Protein AF-I3L4L3-F1 (afdb_monomer_lite)

Radius of gyration: 12.97 Å; chains: 1; bounding box: 39×30×30 Å

Structure (mmCIF, N/CA/C/O backbone):
data_AF-I3L4L3-F1
#
_entry.id   AF-I3L4L3-F1
#
loop_
_atom_site.group_PDB
_atom_site.id
_atom_site.type_symbol
_atom_site.label_atom_id
_atom_site.label_alt_id
_atom_site.label_comp_id
_atom_site.label_asym_id
_atom_site.label_entity_id
_atom_site.label_seq_id
_atom_site.pdbx_PDB_ins_code
_atom_site.Cartn_x
_atom_site.Cartn_y
_atom_site.Cartn_z
_atom_site.occupancy
_atom_site.B_iso_or_equiv
_atom_site.auth_seq_id
_ato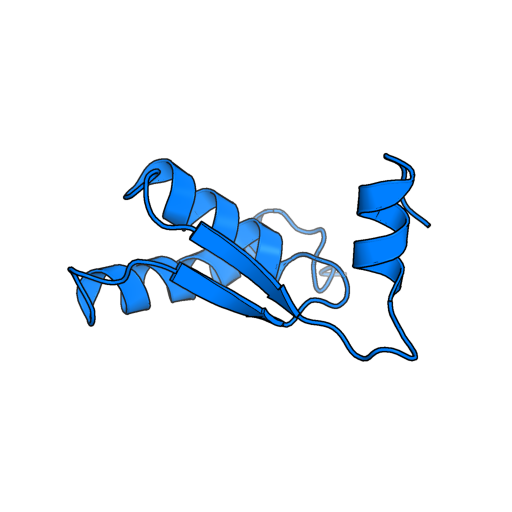m_site.auth_comp_id
_atom_site.auth_asym_id
_atom_site.auth_atom_id
_atom_site.pdbx_PDB_model_num
ATOM 1 N N . MET A 1 1 ? 22.999 8.401 0.487 1.00 80.25 1 MET A N 1
ATOM 2 C CA . MET A 1 1 ? 22.114 7.922 -0.598 1.00 80.25 1 MET A CA 1
ATOM 3 C C . MET A 1 1 ? 20.794 7.533 0.046 1.00 80.25 1 MET A C 1
ATOM 5 O O . MET A 1 1 ? 20.850 6.864 1.065 1.00 80.25 1 MET A O 1
ATOM 9 N N . VAL A 1 2 ? 19.652 7.991 -0.470 1.00 90.12 2 VAL A N 1
ATOM 10 C C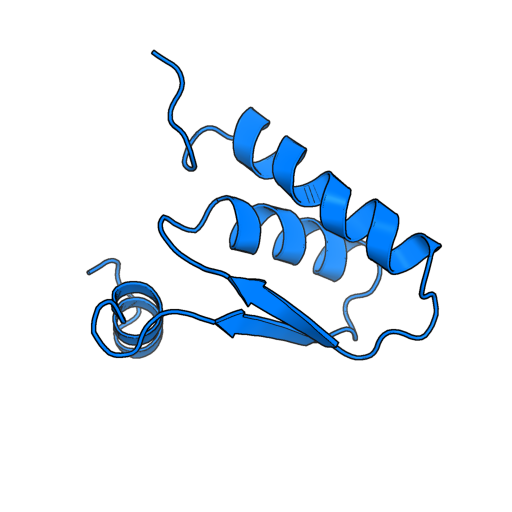A . VAL A 1 2 ? 18.319 7.643 0.064 1.00 90.12 2 VAL A CA 1
ATOM 11 C C . VAL A 1 2 ? 17.710 6.578 -0.848 1.00 90.12 2 VAL A C 1
ATOM 13 O O . VAL A 1 2 ? 17.612 6.816 -2.051 1.00 90.12 2 VAL A O 1
ATOM 16 N N . HIS A 1 3 ? 17.348 5.404 -0.314 1.00 94.31 3 HIS A N 1
ATOM 17 C CA . HIS A 1 3 ? 16.740 4.343 -1.126 1.00 94.31 3 HIS A CA 1
ATOM 18 C C . HIS A 1 3 ? 15.280 4.691 -1.452 1.00 94.31 3 HIS A C 1
ATOM 20 O O . HIS A 1 3 ? 14.543 5.073 -0.543 1.00 94.31 3 HIS A O 1
ATOM 26 N N . PRO A 1 4 ? 14.808 4.510 -2.697 1.00 93.44 4 PRO A N 1
ATOM 27 C CA . PRO A 1 4 ? 13.458 4.920 -3.090 1.00 93.44 4 PRO A CA 1
ATOM 28 C C . PRO A 1 4 ? 12.321 4.122 -2.429 1.00 93.44 4 PRO A C 1
ATOM 30 O O . PRO A 1 4 ? 11.170 4.537 -2.517 1.00 93.44 4 PRO A O 1
ATOM 33 N N . ASN A 1 5 ? 12.595 2.963 -1.813 1.00 92.06 5 ASN A N 1
ATOM 34 C CA . ASN A 1 5 ? 11.539 2.086 -1.275 1.00 92.06 5 ASN A CA 1
ATOM 35 C C . ASN A 1 5 ? 11.926 1.161 -0.098 1.00 92.06 5 ASN A C 1
ATOM 37 O O . ASN A 1 5 ? 11.039 0.510 0.441 1.00 92.06 5 ASN A O 1
ATOM 41 N N . GLN A 1 6 ? 13.200 1.105 0.315 1.00 92.75 6 GLN A N 1
ATOM 42 C CA . GLN A 1 6 ? 13.665 0.244 1.427 1.00 92.75 6 GLN A CA 1
ATOM 43 C C . GLN A 1 6 ? 14.058 1.056 2.665 1.00 92.75 6 GLN A C 1
ATOM 45 O O . GLN A 1 6 ? 14.415 0.494 3.693 1.00 92.75 6 GLN A O 1
ATOM 50 N N . GLU A 1 7 ? 13.988 2.382 2.573 1.00 97.38 7 GLU A N 1
ATOM 51 C CA . GLU A 1 7 ? 14.233 3.271 3.698 1.00 97.38 7 GLU A CA 1
ATOM 52 C C . GLU A 1 7 ? 12.954 3.363 4.553 1.00 97.38 7 GLU A C 1
ATOM 54 O O . GLU A 1 7 ? 11.911 3.762 4.017 1.00 97.38 7 GLU A O 1
ATOM 59 N N . PRO A 1 8 ? 12.986 3.039 5.861 1.00 97.12 8 PRO A N 1
ATOM 60 C CA . PRO A 1 8 ? 11.808 3.103 6.729 1.00 97.12 8 PRO A CA 1
ATOM 61 C C . PRO A 1 8 ? 11.074 4.447 6.693 1.00 97.12 8 PRO A C 1
ATOM 63 O O . PRO A 1 8 ? 9.845 4.472 6.658 1.00 97.12 8 PRO A O 1
ATOM 66 N N . ALA A 1 9 ? 11.808 5.563 6.632 1.00 97.94 9 ALA A N 1
ATOM 67 C CA . ALA A 1 9 ? 11.209 6.893 6.522 1.00 97.94 9 ALA A CA 1
ATOM 68 C C . ALA A 1 9 ? 10.453 7.090 5.196 1.00 97.94 9 ALA A C 1
ATOM 70 O O . ALA A 1 9 ? 9.390 7.710 5.176 1.00 97.94 9 ALA A O 1
ATOM 71 N N . VAL A 1 10 ? 10.957 6.522 4.094 1.00 98.19 10 VAL A N 1
ATOM 72 C CA . VAL A 1 10 ? 10.275 6.568 2.793 1.00 98.19 10 VAL A CA 1
ATOM 73 C C . VAL A 1 10 ? 9.007 5.722 2.830 1.00 98.19 10 VAL A C 1
ATOM 75 O O . VAL A 1 10 ? 7.958 6.206 2.419 1.00 98.19 10 VAL A O 1
ATOM 78 N N . ILE A 1 11 ? 9.065 4.503 3.378 1.00 98.50 11 ILE A N 1
ATOM 79 C CA . ILE A 1 11 ? 7.895 3.620 3.533 1.00 98.50 11 ILE A CA 1
ATOM 80 C C . ILE A 1 11 ? 6.812 4.300 4.383 1.00 98.50 11 ILE A C 1
ATOM 82 O O . ILE A 1 11 ? 5.648 4.336 3.985 1.00 98.50 11 ILE A O 1
ATOM 86 N N . ALA A 1 12 ? 7.196 4.884 5.522 1.00 98.38 12 ALA A N 1
ATOM 87 C CA . ALA A 1 12 ? 6.279 5.610 6.396 1.00 98.38 12 ALA A CA 1
ATOM 88 C C . ALA A 1 12 ? 5.645 6.814 5.685 1.00 98.38 12 ALA A C 1
ATOM 90 O O . ALA A 1 12 ? 4.434 7.006 5.776 1.00 98.38 12 ALA A O 1
ATOM 91 N N . GLY A 1 13 ? 6.444 7.571 4.925 1.00 98.31 13 GLY A N 1
ATOM 92 C CA . GLY A 1 13 ? 5.961 8.677 4.103 1.00 98.31 13 GLY A CA 1
ATOM 93 C C . GLY A 1 13 ? 4.913 8.233 3.083 1.00 98.31 13 GLY A C 1
ATOM 94 O O . GLY A 1 13 ? 3.868 8.859 2.980 1.00 98.31 13 GLY A O 1
ATOM 95 N N . GLN A 1 14 ? 5.117 7.109 2.389 1.00 98.44 14 GLN A N 1
ATOM 96 C CA . GLN A 1 14 ? 4.100 6.593 1.460 1.00 98.44 14 GLN A CA 1
ATOM 97 C C . GLN A 1 14 ? 2.814 6.144 2.176 1.00 98.44 14 GLN A C 1
ATOM 99 O O . GLN A 1 14 ? 1.724 6.200 1.607 1.00 98.44 14 GLN A O 1
ATOM 104 N N . GLY A 1 15 ? 2.917 5.718 3.437 1.00 98.56 15 GLY A N 1
ATOM 105 C CA . GLY A 1 15 ? 1.772 5.338 4.261 1.00 98.56 15 GLY A CA 1
ATOM 106 C C . GLY A 1 15 ? 0.791 6.477 4.549 1.00 98.56 15 GLY A C 1
ATOM 107 O O . GLY A 1 15 ? -0.357 6.185 4.896 1.00 98.56 15 GLY A O 1
ATOM 108 N N . THR A 1 16 ? 1.175 7.748 4.374 1.00 98.75 16 THR A N 1
ATOM 109 C CA . THR A 1 16 ? 0.258 8.886 4.569 1.00 98.75 16 THR A CA 1
ATOM 110 C C . THR A 1 16 ? -0.860 8.917 3.532 1.00 98.75 16 THR A C 1
ATOM 112 O O . THR A 1 16 ? -1.965 9.338 3.860 1.00 98.75 16 THR A O 1
ATOM 115 N N . ILE A 1 17 ? -0.635 8.361 2.335 1.00 98.62 17 ILE A N 1
ATOM 116 C CA . ILE A 1 17 ? -1.670 8.207 1.300 1.00 98.62 17 ILE A CA 1
ATOM 117 C C . ILE A 1 17 ? -2.871 7.438 1.865 1.00 98.62 17 ILE A C 1
ATOM 119 O O . ILE A 1 17 ? -4.023 7.811 1.656 1.00 98.62 17 ILE A O 1
ATOM 123 N N . ALA A 1 18 ? -2.621 6.381 2.643 1.00 98.50 18 ALA A N 1
ATOM 124 C CA . ALA A 1 18 ? -3.692 5.619 3.272 1.00 98.50 18 ALA A CA 1
ATOM 125 C C . ALA A 1 18 ? -4.422 6.416 4.364 1.00 98.50 18 ALA A C 1
ATOM 127 O O . ALA A 1 18 ? -5.628 6.242 4.517 1.00 98.50 18 ALA A O 1
ATOM 128 N N . LEU A 1 19 ? -3.736 7.298 5.102 1.00 98.44 19 LEU A N 1
ATOM 129 C CA . LEU A 1 19 ? -4.393 8.186 6.071 1.00 98.44 19 LEU A CA 1
ATOM 130 C C . LEU A 1 19 ? -5.402 9.095 5.366 1.00 98.44 19 LEU A C 1
ATOM 132 O O . LEU A 1 19 ? -6.542 9.219 5.813 1.00 98.44 19 LEU A O 1
ATOM 136 N N . GLU A 1 20 ? -4.996 9.679 4.240 1.00 98.62 20 GLU A N 1
ATOM 137 C CA . GLU A 1 20 ? -5.849 10.547 3.431 1.00 98.62 20 GLU A CA 1
ATOM 138 C C . GLU A 1 20 ? -7.051 9.782 2.869 1.00 98.62 20 GLU A C 1
ATOM 140 O O . GLU A 1 20 ? -8.187 10.212 3.067 1.00 98.62 20 GLU A O 1
ATOM 145 N N . VAL A 1 21 ? -6.830 8.607 2.268 1.00 98.31 21 VAL A N 1
ATOM 146 C CA . VAL A 1 21 ? -7.907 7.764 1.718 1.00 98.31 21 VAL A CA 1
ATOM 147 C C . VAL A 1 21 ? -8.904 7.350 2.799 1.00 98.31 21 VAL A C 1
ATOM 149 O O . VAL A 1 21 ? -10.110 7.470 2.599 1.00 98.31 21 VAL A O 1
ATOM 152 N N . LEU A 1 22 ? -8.433 6.882 3.959 1.00 97.94 22 LEU A N 1
ATOM 153 C CA . LEU A 1 22 ? -9.316 6.424 5.036 1.00 97.94 22 LEU A CA 1
ATOM 154 C C . LEU A 1 22 ? -10.124 7.561 5.674 1.00 97.94 22 LEU A C 1
ATOM 156 O O . LEU A 1 22 ? -11.198 7.288 6.224 1.00 97.94 22 LEU A O 1
ATOM 160 N N . ASN A 1 23 ? -9.607 8.792 5.616 1.00 98.06 23 ASN A N 1
ATOM 161 C CA . ASN A 1 23 ? -10.287 10.000 6.074 1.00 98.06 23 ASN A CA 1
ATOM 162 C C . ASN A 1 23 ? -11.311 10.503 5.042 1.00 98.06 23 ASN A C 1
ATOM 164 O O . ASN A 1 23 ? -12.437 10.831 5.402 1.00 98.06 23 ASN A O 1
ATOM 168 N N . GLN A 1 24 ? -10.941 10.530 3.759 1.00 98.62 24 GLN A N 1
ATOM 169 C CA . GLN A 1 24 ? -11.798 11.011 2.669 1.00 98.62 24 GLN A CA 1
ATOM 170 C C . GLN A 1 24 ? -12.901 10.014 2.291 1.00 98.62 24 GLN A C 1
ATOM 172 O O . GLN A 1 24 ? -13.993 10.426 1.903 1.00 98.62 24 GLN A O 1
ATOM 177 N N . VAL A 1 25 ? -12.644 8.710 2.426 1.00 98.06 25 VAL A N 1
ATOM 178 C CA . VAL A 1 25 ? -13.597 7.630 2.128 1.00 98.06 25 VAL A CA 1
ATOM 179 C C . VAL A 1 25 ? -13.718 6.696 3.342 1.00 98.06 25 VAL A C 1
ATOM 181 O O . VAL A 1 25 ? -13.112 5.622 3.387 1.00 98.06 25 VAL A O 1
ATOM 184 N N . PRO A 1 26 ? -14.516 7.062 4.364 1.00 94.94 26 PRO A N 1
ATOM 185 C CA . PRO A 1 26 ? -14.571 6.309 5.616 1.00 94.94 26 PRO A CA 1
ATOM 186 C C . PRO A 1 26 ? -15.098 4.873 5.487 1.00 94.94 26 PRO A C 1
ATOM 188 O O . PRO A 1 26 ? -14.773 4.039 6.332 1.00 94.94 26 PRO A O 1
ATOM 191 N N . LEU A 1 27 ? -15.878 4.584 4.445 1.00 97.38 27 LEU A N 1
ATOM 192 C CA . LEU A 1 27 ? -16.499 3.279 4.189 1.00 97.38 27 LEU A CA 1
ATOM 193 C C . LEU A 1 27 ? -15.779 2.481 3.090 1.00 97.38 27 LEU A C 1
ATOM 195 O O . LEU A 1 27 ? -16.383 1.626 2.458 1.00 97.38 27 LEU A O 1
ATOM 199 N N . VAL A 1 28 ? -14.507 2.782 2.811 1.00 98.06 28 VAL A N 1
ATOM 200 C CA . VAL A 1 28 ? -13.733 2.029 1.816 1.00 98.06 28 VAL A CA 1
ATOM 201 C C . VAL A 1 28 ? -13.566 0.566 2.241 1.00 98.06 28 VAL A C 1
ATOM 203 O O . VAL A 1 28 ? -13.105 0.293 3.344 1.00 98.06 28 VAL A O 1
ATOM 206 N N . ASP A 1 29 ? -13.902 -0.375 1.358 1.00 98.44 29 ASP A N 1
ATOM 207 C CA . ASP A 1 29 ? -13.762 -1.816 1.620 1.00 98.44 29 ASP A CA 1
ATOM 208 C C . ASP A 1 29 ? -12.412 -2.384 1.161 1.00 98.44 29 ASP A C 1
ATOM 210 O O . ASP A 1 29 ? -11.915 -3.378 1.704 1.00 98.44 29 ASP A O 1
ATOM 214 N N . ALA A 1 30 ? -11.808 -1.774 0.137 1.00 98.56 30 ALA A N 1
ATOM 215 C CA . ALA A 1 30 ? -10.558 -2.233 -0.450 1.00 98.56 30 ALA A CA 1
ATOM 216 C C . ALA A 1 30 ? -9.756 -1.106 -1.114 1.00 98.56 30 ALA A C 1
ATOM 218 O O . ALA A 1 30 ? -10.326 -0.191 -1.704 1.00 98.56 30 ALA A O 1
ATOM 219 N N . LEU A 1 31 ? -8.427 -1.219 -1.069 1.00 98.56 31 LEU A N 1
ATOM 220 C CA . LEU A 1 31 ? -7.479 -0.393 -1.815 1.00 98.56 31 LEU A CA 1
ATOM 221 C C . LEU A 1 31 ? -6.707 -1.273 -2.805 1.00 98.56 31 LEU A C 1
ATOM 223 O O . LEU A 1 31 ? -6.206 -2.337 -2.435 1.00 98.56 31 LEU A O 1
ATOM 227 N N . VAL A 1 32 ? -6.578 -0.805 -4.046 1.00 98.56 32 VAL A N 1
ATOM 228 C CA . VAL A 1 32 ? -5.677 -1.378 -5.055 1.00 98.56 32 VAL A CA 1
ATOM 229 C C . VAL A 1 32 ? -4.481 -0.444 -5.185 1.00 98.56 32 VAL A C 1
ATOM 231 O O . VAL A 1 32 ? -4.654 0.742 -5.452 1.00 98.56 32 VAL A O 1
ATOM 234 N N . VAL A 1 33 ? -3.279 -0.964 -4.956 1.00 98.50 33 VAL A N 1
ATOM 235 C CA . VAL A 1 33 ? -2.051 -0.173 -4.849 1.00 98.50 33 VAL A CA 1
ATOM 236 C C . VAL A 1 33 ? -1.051 -0.648 -5.901 1.00 98.50 33 VAL A C 1
ATOM 238 O O . VAL A 1 33 ? -0.770 -1.850 -5.948 1.00 98.50 33 VAL A O 1
ATOM 241 N N . PRO A 1 34 ? -0.490 0.250 -6.730 1.00 97.94 34 PRO A N 1
ATOM 242 C CA . PRO A 1 34 ? 0.567 -0.125 -7.656 1.00 97.94 34 PRO A CA 1
ATOM 243 C C . PRO A 1 34 ? 1.799 -0.620 -6.890 1.00 97.94 34 PRO A C 1
ATOM 245 O O . PRO A 1 34 ? 2.185 -0.042 -5.870 1.00 97.94 34 PRO A O 1
ATOM 248 N N . VAL A 1 35 ? 2.437 -1.676 -7.387 1.00 97.81 35 VAL A N 1
ATOM 249 C CA . VAL A 1 35 ? 3.668 -2.213 -6.812 1.00 97.81 35 VAL A CA 1
ATOM 250 C C . VAL A 1 35 ? 4.793 -2.230 -7.847 1.00 97.81 35 VAL A C 1
ATOM 252 O O . VAL A 1 35 ? 4.615 -2.633 -8.988 1.00 97.81 35 VAL A O 1
ATOM 255 N N . GLY A 1 36 ? 5.942 -1.706 -7.421 1.00 95.38 36 GLY A N 1
ATOM 256 C CA . GLY A 1 36 ? 7.254 -1.933 -8.027 1.00 95.38 36 GLY A CA 1
ATOM 257 C C . GLY A 1 36 ? 8.152 -2.498 -6.931 1.00 95.38 36 GLY A C 1
ATOM 258 O O . GLY A 1 36 ? 7.865 -3.549 -6.380 1.00 95.38 36 GLY A O 1
ATOM 259 N N . GLY A 1 37 ? 9.128 -1.730 -6.439 1.00 94.69 37 GLY A N 1
ATOM 260 C CA . GLY A 1 37 ? 9.961 -2.164 -5.301 1.00 94.69 37 GLY A CA 1
ATOM 261 C C . GLY A 1 37 ? 9.283 -2.180 -3.914 1.00 94.69 37 GLY A C 1
ATOM 262 O O . GLY A 1 37 ? 9.963 -2.067 -2.901 1.00 94.69 37 GLY A O 1
ATOM 263 N N . GLY A 1 38 ? 7.952 -2.248 -3.835 1.00 96.75 38 GLY A N 1
ATOM 264 C CA . GLY A 1 38 ? 7.215 -2.561 -2.600 1.00 96.75 38 GLY A CA 1
ATOM 265 C C . GLY A 1 38 ? 6.981 -1.434 -1.585 1.00 96.75 38 GLY A C 1
ATOM 266 O O . GLY A 1 38 ? 6.037 -1.535 -0.810 1.00 96.75 38 GLY A O 1
ATOM 267 N N . GLY A 1 39 ? 7.760 -0.348 -1.588 1.00 97.88 39 GLY A N 1
ATOM 268 C CA . GLY A 1 39 ? 7.711 0.669 -0.520 1.00 97.88 39 GLY A CA 1
ATOM 269 C C . GLY A 1 39 ? 6.344 1.340 -0.316 1.00 97.88 39 GLY A C 1
ATOM 270 O O . GLY A 1 39 ? 5.881 1.465 0.817 1.00 97.88 39 GLY A O 1
ATOM 271 N N . MET A 1 40 ? 5.660 1.715 -1.405 1.00 98.19 40 MET A N 1
ATOM 272 C CA . MET A 1 40 ? 4.314 2.303 -1.334 1.00 98.19 40 MET A CA 1
ATOM 273 C C . MET A 1 40 ? 3.269 1.295 -0.845 1.00 98.19 40 MET A C 1
ATOM 275 O O . MET A 1 40 ? 2.504 1.598 0.070 1.00 98.19 40 MET A O 1
ATOM 279 N N . LEU A 1 41 ? 3.273 0.083 -1.411 1.00 98.50 41 LEU A N 1
ATOM 280 C CA . LEU A 1 41 ? 2.399 -1.008 -0.978 1.00 98.50 41 LEU A CA 1
ATOM 281 C C . LEU A 1 41 ? 2.600 -1.326 0.508 1.00 98.50 41 LEU A C 1
ATOM 283 O O . LEU A 1 41 ? 1.618 -1.477 1.228 1.00 98.50 41 LEU A O 1
ATOM 287 N N . ALA A 1 42 ? 3.850 -1.391 0.971 1.00 98.38 42 ALA A N 1
ATOM 288 C CA . ALA A 1 42 ? 4.186 -1.649 2.365 1.00 98.38 42 ALA A CA 1
ATOM 289 C C . ALA A 1 42 ? 3.658 -0.540 3.284 1.00 98.38 42 ALA A C 1
ATOM 291 O O . ALA A 1 42 ? 2.954 -0.839 4.246 1.00 98.38 42 ALA A O 1
ATOM 292 N N . GLY A 1 43 ? 3.931 0.728 2.960 1.00 98.69 43 GLY A N 1
ATOM 293 C CA . GLY A 1 43 ? 3.462 1.875 3.741 1.00 98.69 43 GLY A CA 1
ATOM 294 C C . GLY A 1 43 ? 1.940 1.911 3.859 1.00 98.69 43 GLY A C 1
ATOM 295 O O . GLY A 1 43 ? 1.398 1.990 4.961 1.00 98.69 43 GLY A O 1
ATOM 296 N N . ILE A 1 44 ? 1.238 1.772 2.731 1.00 98.81 44 ILE A N 1
ATOM 297 C CA . ILE A 1 44 ? -0.229 1.737 2.705 1.00 98.81 44 ILE A CA 1
ATOM 298 C C . ILE A 1 44 ? -0.764 0.530 3.478 1.00 98.81 44 ILE A C 1
ATOM 300 O O . ILE A 1 44 ? -1.672 0.690 4.292 1.00 98.81 44 ILE A O 1
ATOM 304 N N . ALA A 1 45 ? -0.210 -0.668 3.274 1.00 98.69 45 ALA A N 1
ATOM 305 C CA . ALA A 1 45 ? -0.661 -1.867 3.974 1.00 98.69 45 ALA A CA 1
ATOM 306 C C . ALA A 1 45 ? -0.494 -1.741 5.495 1.00 98.69 45 ALA A C 1
ATOM 308 O O . ALA A 1 45 ? -1.424 -2.079 6.225 1.00 98.69 45 ALA A O 1
ATOM 309 N N . ILE A 1 46 ? 0.637 -1.213 5.973 1.00 98.62 46 ILE A N 1
ATOM 310 C CA . ILE A 1 46 ? 0.882 -0.971 7.402 1.00 98.62 46 ILE A CA 1
ATOM 311 C C . ILE A 1 46 ? -0.178 -0.019 7.964 1.00 98.62 46 ILE A C 1
ATOM 313 O O . ILE A 1 46 ? -0.861 -0.369 8.927 1.00 98.62 46 ILE A O 1
ATOM 317 N N . THR A 1 47 ? -0.373 1.144 7.339 1.00 98.69 47 THR A N 1
ATOM 318 C CA . THR A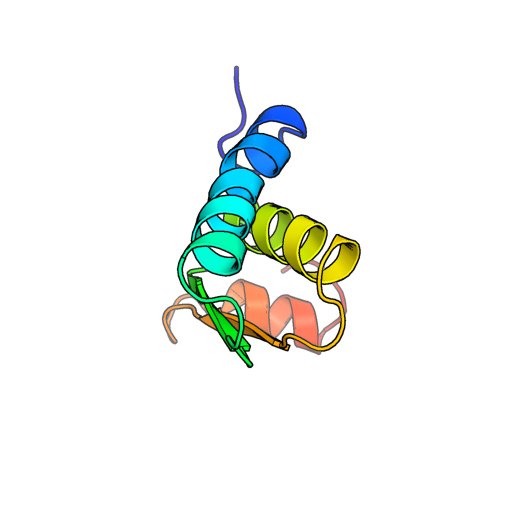 1 47 ? -1.351 2.138 7.801 1.00 98.69 47 THR A CA 1
ATOM 319 C C . THR A 1 47 ? -2.775 1.582 7.796 1.00 98.69 47 THR A C 1
ATOM 321 O O . THR A 1 47 ? -3.493 1.700 8.790 1.00 98.69 47 THR A O 1
ATOM 324 N N . VAL A 1 48 ? -3.191 0.935 6.702 1.00 98.69 48 VAL A N 1
ATOM 325 C CA . VAL A 1 48 ? -4.536 0.356 6.582 1.00 98.69 48 VAL A CA 1
ATOM 326 C C . VAL A 1 48 ? -4.756 -0.717 7.640 1.00 98.69 48 VAL A C 1
ATOM 328 O O . VAL A 1 48 ? -5.792 -0.709 8.301 1.00 98.69 48 VAL A O 1
ATOM 331 N N . LYS A 1 49 ? -3.796 -1.625 7.844 1.00 98.62 49 LYS A N 1
ATOM 332 C CA . LYS A 1 49 ? -3.950 -2.705 8.826 1.00 98.62 49 LYS A CA 1
ATOM 333 C C . LYS A 1 49 ? -3.891 -2.226 10.270 1.00 98.62 49 LYS A C 1
ATOM 335 O O . LYS A 1 49 ? -4.548 -2.840 11.105 1.00 98.62 49 LYS A O 1
ATOM 340 N N . ALA A 1 50 ? -3.199 -1.126 10.550 1.00 98.50 50 ALA A N 1
ATOM 341 C CA . ALA A 1 50 ? -3.211 -0.500 11.866 1.00 98.50 50 ALA A CA 1
ATOM 342 C C . ALA A 1 50 ? -4.549 0.193 12.182 1.00 98.50 50 ALA A C 1
ATOM 344 O O . ALA A 1 50 ? -5.025 0.106 13.310 1.00 98.50 50 ALA A O 1
ATOM 345 N N . LEU A 1 51 ? -5.162 0.873 11.205 1.00 98.12 51 LEU A N 1
ATOM 346 C CA . LEU A 1 51 ? -6.325 1.738 11.449 1.00 98.12 51 LEU A CA 1
ATOM 347 C C . LEU A 1 51 ? -7.676 1.101 11.110 1.00 98.12 51 LEU A C 1
ATOM 349 O O . LEU A 1 51 ? -8.657 1.327 11.816 1.00 98.12 51 LEU A O 1
ATOM 353 N N . LYS A 1 52 ? -7.755 0.325 10.026 1.00 97.88 52 LYS A N 1
ATOM 354 C CA . LYS A 1 52 ? -8.973 -0.368 9.576 1.00 97.88 52 LYS A CA 1
ATOM 355 C C . LYS A 1 52 ? -8.628 -1.762 9.029 1.00 97.88 52 LYS A C 1
ATOM 357 O O . LYS A 1 52 ? -8.646 -1.978 7.817 1.00 97.88 52 LYS A O 1
ATOM 362 N N . PRO A 1 53 ? -8.333 -2.745 9.901 1.00 98.00 53 PRO A N 1
ATOM 363 C CA . PRO A 1 53 ? -7.833 -4.063 9.493 1.00 98.00 53 PRO A CA 1
ATOM 364 C C . PRO A 1 53 ? -8.775 -4.860 8.577 1.00 98.00 53 PRO A C 1
ATOM 366 O O . PRO A 1 53 ? -8.299 -5.716 7.822 1.00 98.00 53 PRO A O 1
ATOM 369 N N . SER A 1 54 ? -10.079 -4.563 8.604 1.00 98.06 54 SER A N 1
ATOM 370 C CA . SER A 1 54 ? -11.090 -5.147 7.713 1.00 98.06 54 SER A CA 1
ATOM 371 C C . SER A 1 54 ? -10.915 -4.747 6.244 1.00 98.06 54 SER A C 1
ATOM 373 O O . SER A 1 54 ? -11.272 -5.528 5.362 1.00 98.06 54 SER A O 1
ATOM 375 N N . VAL A 1 55 ? -10.324 -3.580 5.970 1.00 98.62 55 VAL A N 1
ATOM 376 C CA . VAL A 1 55 ? -10.113 -3.071 4.610 1.00 98.62 55 VAL A CA 1
ATOM 377 C C . VAL A 1 55 ? -9.070 -3.924 3.901 1.00 98.62 55 VAL A C 1
ATOM 379 O O . VAL A 1 55 ? -7.981 -4.191 4.427 1.00 98.62 55 VAL A O 1
ATOM 382 N N . LYS A 1 56 ? -9.392 -4.392 2.699 1.00 98.69 56 LYS A N 1
ATOM 383 C CA . LYS A 1 56 ? -8.497 -5.237 1.901 1.00 98.69 56 LYS A CA 1
ATOM 384 C C . LYS A 1 56 ? -7.463 -4.382 1.173 1.00 98.69 56 LYS A C 1
ATOM 386 O O . LYS A 1 56 ? -7.751 -3.267 0.760 1.00 98.69 56 LYS A O 1
ATOM 391 N N . VAL A 1 57 ? -6.257 -4.913 1.001 1.00 98.69 57 VAL A N 1
ATOM 392 C CA . VAL A 1 57 ? -5.196 -4.255 0.228 1.00 98.69 57 VAL A CA 1
ATOM 393 C C . VAL A 1 57 ? -4.727 -5.228 -0.840 1.00 98.69 57 VAL A C 1
ATOM 395 O O . VAL A 1 57 ? -4.314 -6.347 -0.526 1.00 98.69 57 VAL A O 1
ATOM 398 N N . TYR A 1 58 ? -4.823 -4.805 -2.093 1.00 98.56 58 TYR A N 1
ATOM 399 C CA . TYR A 1 58 ? -4.426 -5.568 -3.265 1.00 98.56 58 TYR A CA 1
ATOM 400 C C . TYR A 1 58 ? -3.251 -4.878 -3.946 1.00 98.56 58 TYR A C 1
ATOM 402 O O . TYR A 1 58 ? -3.274 -3.668 -4.148 1.00 98.56 58 TYR A O 1
ATOM 410 N N . ALA A 1 59 ? -2.235 -5.656 -4.305 1.00 98.19 59 ALA A N 1
ATOM 411 C CA . ALA A 1 59 ? -1.142 -5.182 -5.138 1.00 98.19 59 ALA A CA 1
ATOM 412 C C . ALA A 1 59 ? -1.541 -5.285 -6.616 1.00 98.19 59 ALA A C 1
ATOM 414 O O . ALA A 1 59 ? -2.173 -6.268 -7.008 1.00 98.19 59 ALA A O 1
ATOM 415 N N . ALA A 1 60 ? -1.166 -4.290 -7.413 1.00 98.31 60 ALA A N 1
ATOM 416 C CA . ALA A 1 60 ? -1.310 -4.297 -8.862 1.00 98.31 60 ALA A CA 1
ATOM 417 C C . ALA A 1 60 ? 0.045 -4.014 -9.517 1.00 98.31 60 ALA A C 1
ATOM 419 O O . ALA A 1 60 ? 0.695 -3.022 -9.195 1.00 98.31 60 ALA A O 1
ATOM 420 N N . GLU A 1 61 ? 0.453 -4.863 -10.451 1.00 97.50 61 GLU A N 1
ATOM 421 C CA . GLU A 1 61 ? 1.691 -4.713 -11.218 1.00 97.50 61 GLU A CA 1
ATOM 422 C C . GLU A 1 61 ? 1.472 -5.100 -12.685 1.00 97.50 61 GLU A C 1
ATOM 424 O O . GLU A 1 61 ? 0.491 -5.786 -13.000 1.00 97.50 61 GLU A O 1
ATOM 429 N N . PRO A 1 62 ? 2.340 -4.645 -13.604 1.00 98.00 62 PRO A N 1
ATOM 430 C CA . PRO A 1 62 ? 2.295 -5.063 -14.997 1.00 98.00 62 PRO A CA 1
ATOM 431 C C . PRO A 1 62 ? 2.522 -6.571 -15.133 1.00 98.00 62 PRO A C 1
ATOM 433 O O . PRO A 1 62 ? 3.428 -7.129 -14.526 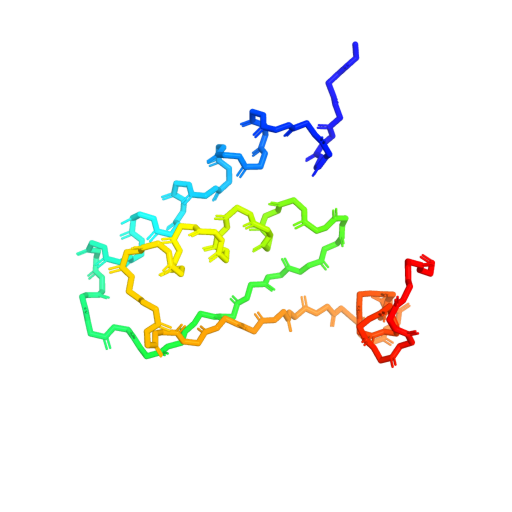1.00 98.00 62 PRO A O 1
ATOM 436 N N . SER A 1 63 ? 1.771 -7.235 -16.013 1.00 96.88 63 SER A N 1
ATOM 437 C CA . SER A 1 63 ? 1.916 -8.682 -16.235 1.00 96.88 63 SER A CA 1
ATOM 438 C C . SER A 1 63 ? 3.289 -9.102 -16.778 1.00 96.88 63 SER A C 1
ATOM 440 O O . SER A 1 63 ? 3.626 -10.277 -16.736 1.00 96.88 63 SER A O 1
ATOM 442 N N . ASN A 1 64 ? 4.058 -8.168 -17.344 1.00 96.75 64 ASN A N 1
ATOM 443 C CA . ASN A 1 64 ? 5.422 -8.386 -17.833 1.00 96.75 64 ASN A CA 1
ATOM 444 C C . ASN A 1 64 ? 6.512 -8.016 -16.806 1.00 96.75 64 ASN A C 1
ATOM 446 O O . ASN A 1 64 ? 7.693 -8.082 -17.143 1.00 96.75 64 ASN A O 1
ATOM 450 N N . ALA A 1 65 ? 6.125 -7.604 -15.599 1.00 96.75 65 ALA A N 1
ATOM 451 C CA . ALA A 1 65 ? 6.995 -7.290 -14.470 1.00 96.75 65 ALA A CA 1
ATOM 452 C C . ALA A 1 65 ? 6.291 -7.742 -13.175 1.00 96.75 65 ALA A C 1
ATOM 454 O O . ALA A 1 65 ? 5.943 -6.921 -12.334 1.00 96.75 65 ALA A O 1
ATOM 455 N N . ASP A 1 66 ? 5.9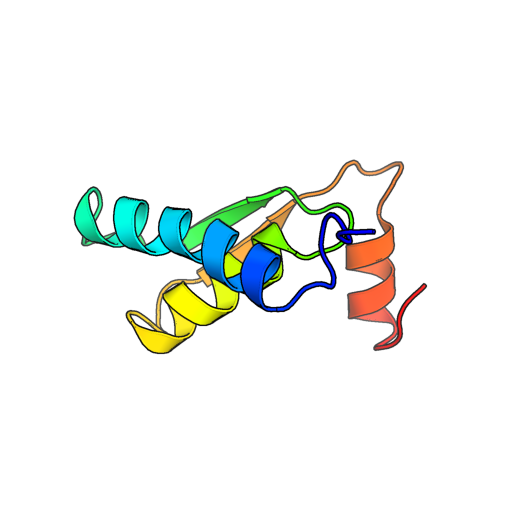89 -9.043 -13.089 1.00 97.12 66 ASP A N 1
ATOM 456 C CA . ASP A 1 66 ? 5.159 -9.654 -12.041 1.00 97.12 66 ASP A CA 1
ATOM 457 C C . ASP A 1 66 ? 5.974 -10.197 -10.847 1.00 97.12 66 ASP A C 1
ATOM 459 O O . ASP A 1 66 ? 5.610 -11.188 -10.202 1.00 97.12 66 ASP A O 1
ATOM 463 N N . ASP A 1 67 ? 7.126 -9.590 -10.554 1.00 97.00 67 ASP A N 1
ATOM 464 C CA . ASP A 1 67 ? 8.060 -10.083 -9.543 1.00 97.00 67 ASP A CA 1
ATOM 465 C C . ASP A 1 67 ? 7.474 -10.050 -8.124 1.00 97.00 67 ASP A C 1
ATOM 467 O O . ASP A 1 67 ? 7.787 -10.944 -7.325 1.00 97.00 67 ASP A O 1
ATOM 471 N N . CYS A 1 68 ? 6.558 -9.124 -7.803 1.00 97.06 68 CYS A N 1
ATOM 472 C CA . CYS A 1 68 ? 5.875 -9.122 -6.507 1.00 97.06 68 CYS A CA 1
ATOM 473 C C . CYS A 1 68 ? 4.933 -10.326 -6.372 1.00 97.06 68 CYS A C 1
ATOM 475 O O . CYS A 1 68 ? 4.936 -11.014 -5.343 1.00 97.06 68 CYS A O 1
ATOM 477 N N . 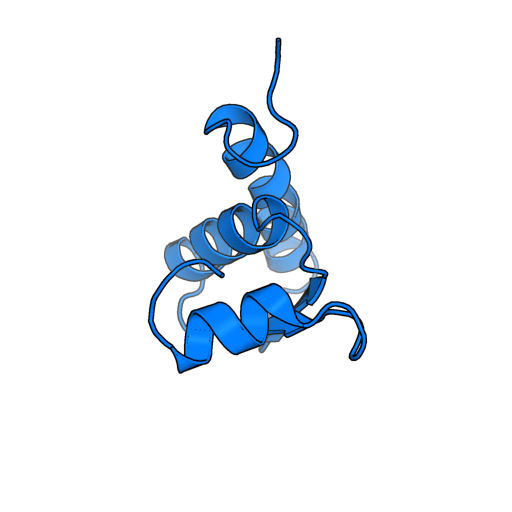TYR A 1 69 ? 4.149 -10.622 -7.406 1.00 97.50 69 TYR A N 1
ATOM 478 C CA . TYR A 1 69 ? 3.243 -11.763 -7.457 1.00 97.50 69 TYR A CA 1
ATOM 479 C C . TYR A 1 69 ? 4.016 -13.078 -7.369 1.00 97.50 69 TYR A C 1
ATOM 481 O O . TYR A 1 69 ? 3.691 -13.924 -6.528 1.00 97.50 69 TYR A O 1
ATOM 489 N N . GLN A 1 70 ? 5.091 -13.227 -8.147 1.00 97.94 70 GLN A N 1
ATOM 490 C CA . GLN A 1 70 ? 5.961 -14.403 -8.083 1.00 97.94 70 GLN A CA 1
ATOM 491 C C . GLN A 1 70 ? 6.617 -14.552 -6.706 1.00 97.94 70 GLN A C 1
ATOM 493 O O . GLN A 1 70 ? 6.648 -15.659 -6.158 1.00 97.94 70 GLN A O 1
ATOM 498 N N . SER A 1 71 ? 7.093 -13.451 -6.113 1.00 97.62 71 SER A N 1
ATOM 499 C CA . SER A 1 71 ? 7.675 -13.452 -4.767 1.00 97.62 71 SER A CA 1
ATOM 500 C C . SER A 1 71 ? 6.666 -13.910 -3.716 1.00 97.62 71 SER A C 1
ATOM 502 O O . SER A 1 71 ? 6.979 -14.730 -2.850 1.00 97.62 71 SER A O 1
ATOM 504 N N . LYS A 1 72 ? 5.419 -13.435 -3.822 1.00 97.00 72 LYS A N 1
ATOM 505 C CA . LYS A 1 72 ? 4.317 -13.818 -2.935 1.00 97.00 72 LYS A CA 1
ATOM 506 C C . LYS A 1 72 ? 3.961 -15.298 -3.062 1.00 97.00 72 LYS A C 1
ATOM 508 O O . LYS A 1 72 ? 3.762 -15.946 -2.039 1.00 97.00 72 LYS A O 1
ATOM 513 N N . LEU A 1 73 ? 3.894 -15.839 -4.281 1.00 97.44 73 LEU A N 1
ATOM 514 C CA . LEU A 1 73 ? 3.615 -17.263 -4.503 1.00 97.44 73 LEU A CA 1
ATOM 515 C C . LEU A 1 73 ? 4.733 -18.163 -3.968 1.00 97.44 73 LEU A C 1
ATOM 517 O O . LEU A 1 73 ? 4.459 -19.219 -3.404 1.00 97.44 73 LEU A O 1
ATOM 521 N N . LYS A 1 74 ? 5.991 -17.752 -4.145 1.00 97.62 74 LYS A N 1
ATOM 522 C CA . LYS A 1 74 ? 7.166 -18.545 -3.753 1.00 97.62 74 LYS A CA 1
ATOM 523 C C . LYS A 1 74 ? 7.573 -18.357 -2.293 1.00 97.62 74 LYS A C 1
ATOM 525 O O . LYS A 1 74 ? 8.393 -19.128 -1.804 1.00 97.62 74 LYS A O 1
ATOM 530 N N . GLY A 1 75 ? 7.047 -17.336 -1.614 1.00 96.75 75 GLY A N 1
ATOM 531 C CA . GLY A 1 75 ? 7.406 -17.004 -0.234 1.00 96.75 75 GLY A CA 1
ATOM 532 C C . GLY A 1 75 ? 8.845 -16.500 -0.066 1.00 96.75 75 GLY A C 1
ATOM 533 O O . GLY A 1 75 ? 9.396 -16.583 1.028 1.00 96.75 75 GLY A O 1
ATOM 534 N N . LYS A 1 76 ? 9.473 -16.006 -1.138 1.00 95.19 76 LYS A N 1
ATOM 535 C CA . LYS A 1 76 ? 10.827 -15.435 -1.133 1.00 95.19 76 LYS A CA 1
ATOM 536 C C . LYS A 1 76 ? 10.930 -14.328 -2.172 1.00 95.19 76 LYS A C 1
ATOM 538 O O . LYS A 1 76 ? 10.237 -14.395 -3.181 1.00 95.19 76 LYS A O 1
ATOM 543 N N . LEU A 1 77 ? 11.804 -13.354 -1.932 1.00 91.00 77 LEU A N 1
ATOM 544 C CA . LEU A 1 77 ? 12.087 -12.300 -2.906 1.00 91.00 77 LEU A CA 1
ATOM 545 C C . LEU A 1 77 ? 12.709 -12.912 -4.171 1.00 91.00 77 LEU A C 1
ATOM 547 O O . LEU A 1 77 ? 13.607 -13.757 -4.071 1.00 91.00 77 LEU A O 1
ATOM 551 N N . MET A 1 78 ? 12.168 -12.523 -5.323 1.00 81.62 78 MET A N 1
ATOM 552 C CA . MET A 1 78 ? 12.599 -12.903 -6.672 1.00 81.62 78 MET A CA 1
ATOM 553 C C . MET A 1 78 ? 13.375 -11.773 -7.337 1.00 81.62 78 MET A C 1
ATOM 555 O O . MET A 1 78 ? 13.084 -10.601 -7.019 1.00 81.62 78 MET A O 1
#

Secondary structure (DSSP, 8-state):
---TTTSHHHHHHHTHHHHHHHHH-TT--EEEEE-SSSHHHHHHHHHHHHH-TTSEEEEE--TTS-HHHHHHHHTS--

Organism: Homo sapiens (NCBI:txid9606)

pLDDT: mean 97.02, std 3.15, range [80.25, 98.81]

InterPro domains:
  IPR001926 Tryptophan synthase beta chain-like, PALP domain [PF00291] (2-75)
  IPR036052 Tryptophan synthase beta chain-like, PALP domain superfamily [G3DSA:3.40.50.1100] (6-77)
  IPR036052 Tryptophan synthase beta chain-like, PALP domain superfamily [SSF53686] (1-75)

Sequence (78 aa):
MVHPNQEPAVIAGQGTIALEVLNQVPLVDALVVPVGGGGMLAGIAITVKALKPSVKVYAAEPSNADDCYQSKLKGKLM

Foldseek 3Di:
DDDCAPDPVNLLVLLVVLVVCCVVPVPAQEDEEEDDPCSNLNSVQVNCCVPPVRRYYHYDYDPVRCQVVVCVVVVHRD